Protein AF-A0A1M5XK10-F1 (afdb_monomer_lite)

Sequence (124 aa):
MKRDLQINYGVLDDIIGELRAYKCALEKMDDSLNKVSTFVQTNEGKSVEAWDQNINTSKEKIANYETQINDLLSLFENYVTDTTRYISPISRNTMMRVDRNDIWANLKQIEGGITNNVFKALNK

Structure (mmCIF, N/CA/C/O backbone):
data_AF-A0A1M5XK10-F1
#
_entry.id   AF-A0A1M5XK10-F1
#
loop_
_atom_site.group_PDB
_atom_site.id
_atom_site.type_symbol
_atom_site.label_atom_id
_atom_site.label_alt_id
_atom_site.label_comp_id
_atom_site.label_asym_id
_atom_site.label_entity_id
_atom_site.label_seq_id
_atom_site.pdbx_PDB_ins_code
_atom_site.Cartn_x
_atom_site.Cartn_y
_atom_site.Cartn_z
_atom_site.occupancy
_atom_site.B_iso_or_equiv
_atom_site.auth_seq_id
_atom_site.auth_comp_id
_atom_site.auth_asym_id
_atom_site.auth_atom_id
_atom_site.pdbx_PDB_model_num
ATOM 1 N N . MET A 1 1 ? 36.692 -5.107 -16.279 1.00 44.62 1 MET A N 1
ATOM 2 C CA . MET A 1 1 ? 35.685 -5.600 -15.311 1.00 44.62 1 MET A CA 1
ATOM 3 C C . MET A 1 1 ? 34.305 -5.182 -15.817 1.00 44.62 1 MET A C 1
ATOM 5 O O . MET A 1 1 ? 34.122 -3.992 -16.047 1.00 44.62 1 MET A O 1
ATOM 9 N N . LYS A 1 2 ? 33.405 -6.136 -16.107 1.00 38.44 2 LYS A N 1
ATOM 10 C CA . LYS A 1 2 ? 32.035 -5.880 -16.610 1.00 38.44 2 LYS A CA 1
ATOM 11 C C . LYS A 1 2 ? 31.188 -5.285 -15.476 1.00 38.44 2 LYS A C 1
ATOM 13 O O . LYS A 1 2 ? 31.256 -5.798 -14.364 1.00 38.44 2 LYS A O 1
ATOM 18 N N . ARG A 1 3 ? 30.485 -4.180 -15.739 1.00 42.75 3 ARG A N 1
ATOM 19 C CA . ARG A 1 3 ? 29.831 -3.305 -14.742 1.00 42.75 3 ARG A CA 1
ATOM 20 C C . ARG A 1 3 ? 28.393 -3.002 -15.179 1.00 42.75 3 ARG A C 1
ATOM 22 O O . ARG A 1 3 ? 28.000 -1.841 -15.240 1.00 42.75 3 ARG A O 1
ATOM 29 N N . ASP A 1 4 ? 27.649 -4.044 -15.524 1.00 48.00 4 ASP A N 1
ATOM 30 C CA . ASP A 1 4 ? 26.317 -3.922 -16.116 1.00 48.00 4 ASP A CA 1
ATOM 31 C C . ASP A 1 4 ? 25.294 -4.238 -15.024 1.00 48.00 4 ASP A C 1
ATOM 33 O O . ASP A 1 4 ? 25.411 -5.275 -14.365 1.00 48.00 4 ASP A O 1
ATOM 37 N N . LEU A 1 5 ? 24.312 -3.357 -14.817 1.00 53.97 5 LEU A N 1
ATOM 38 C CA . LEU A 1 5 ? 23.183 -3.660 -13.939 1.00 53.97 5 LEU A CA 1
ATOM 39 C C . LEU A 1 5 ? 22.216 -4.552 -14.725 1.00 53.97 5 LEU A C 1
ATOM 41 O O . LEU A 1 5 ? 21.840 -4.228 -15.853 1.00 53.97 5 LEU A O 1
ATOM 45 N N . GLN A 1 6 ? 21.852 -5.691 -14.147 1.00 57.69 6 GLN A N 1
ATOM 46 C CA . GLN A 1 6 ? 20.852 -6.593 -14.703 1.00 57.69 6 GLN A CA 1
ATOM 47 C C . GLN A 1 6 ? 19.507 -6.292 -14.046 1.00 57.69 6 GLN A C 1
ATOM 49 O O . GLN A 1 6 ? 19.356 -6.500 -12.845 1.00 57.69 6 GLN A O 1
ATOM 54 N N . ILE A 1 7 ? 18.547 -5.785 -14.820 1.00 64.44 7 ILE A N 1
ATOM 55 C CA . ILE A 1 7 ? 17.210 -5.425 -14.325 1.00 64.44 7 ILE A CA 1
ATOM 56 C C . ILE A 1 7 ? 16.177 -6.275 -15.065 1.00 64.44 7 ILE A C 1
ATOM 58 O O . ILE A 1 7 ? 16.235 -6.408 -16.290 1.00 64.44 7 ILE A O 1
ATOM 62 N N . ASN A 1 8 ? 15.246 -6.867 -14.316 1.00 70.50 8 ASN A N 1
ATOM 63 C CA . ASN A 1 8 ? 14.063 -7.537 -14.850 1.00 70.50 8 ASN A CA 1
ATOM 64 C C . ASN A 1 8 ? 12.846 -6.665 -14.520 1.00 70.50 8 ASN A C 1
ATOM 66 O O . ASN A 1 8 ? 12.424 -6.600 -13.367 1.00 70.50 8 ASN A O 1
ATOM 70 N N . TYR A 1 9 ? 12.323 -5.971 -15.529 1.00 75.69 9 TYR A N 1
ATOM 71 C CA . TYR A 1 9 ? 11.184 -5.068 -15.365 1.00 75.69 9 TYR A CA 1
ATOM 72 C C . TYR A 1 9 ? 9.900 -5.806 -14.987 1.00 75.69 9 TYR A C 1
ATOM 74 O O . TYR A 1 9 ? 9.092 -5.241 -14.266 1.00 75.69 9 TYR A O 1
ATOM 82 N N . GLY A 1 10 ? 9.745 -7.067 -15.396 1.00 79.50 10 GLY A N 1
ATOM 83 C CA . GLY A 1 10 ? 8.615 -7.910 -15.011 1.00 79.50 10 GLY A CA 1
ATOM 84 C C . GLY A 1 10 ? 8.580 -8.175 -13.508 1.00 79.50 10 GLY A C 1
ATOM 85 O O . GLY A 1 10 ? 7.533 -8.042 -12.897 1.00 79.50 10 GLY A O 1
ATOM 86 N N . VAL A 1 11 ? 9.735 -8.418 -12.878 1.00 82.56 11 VAL A N 1
ATOM 87 C CA . VAL A 1 11 ? 9.810 -8.568 -11.409 1.00 82.56 11 VAL A CA 1
ATOM 88 C C . VAL A 1 11 ? 9.425 -7.269 -10.695 1.00 82.56 11 VAL A C 1
ATOM 90 O O . VAL A 1 11 ? 8.786 -7.305 -9.649 1.00 82.56 11 VAL A O 1
ATOM 93 N N . LEU A 1 12 ? 9.797 -6.110 -11.249 1.00 83.81 12 LEU A N 1
ATOM 94 C CA . LEU A 1 12 ? 9.386 -4.817 -10.694 1.00 83.81 12 LEU A CA 1
ATOM 95 C C . LEU A 1 12 ? 7.879 -4.586 -10.866 1.00 83.81 12 LEU A C 1
ATOM 97 O O . LEU A 1 12 ? 7.240 -4.101 -9.938 1.00 83.81 12 LEU A O 1
ATOM 101 N N . ASP A 1 13 ? 7.316 -4.961 -12.016 1.00 86.50 13 ASP A N 1
ATOM 102 C CA . ASP A 1 13 ? 5.875 -4.891 -12.275 1.00 86.50 13 ASP A CA 1
ATOM 103 C C . ASP A 1 13 ? 5.093 -5.807 -11.312 1.00 86.50 13 ASP A C 1
ATOM 105 O O . ASP A 1 13 ? 4.074 -5.383 -10.761 1.00 86.50 13 ASP A O 1
ATOM 109 N N . ASP A 1 14 ? 5.599 -7.016 -11.045 1.00 89.81 14 ASP A N 1
ATOM 110 C CA . ASP A 1 14 ? 5.021 -7.958 -10.080 1.00 89.81 14 ASP A CA 1
ATOM 111 C C . ASP A 1 14 ? 5.030 -7.369 -8.659 1.00 89.81 14 ASP A C 1
ATOM 113 O O . ASP A 1 14 ? 3.995 -7.344 -7.993 1.00 89.81 14 ASP A O 1
ATOM 117 N N . ILE A 1 15 ? 6.163 -6.802 -8.221 1.00 87.00 15 ILE A N 1
ATOM 118 C CA . ILE A 1 15 ? 6.283 -6.131 -6.914 1.00 87.00 15 ILE A CA 1
ATOM 119 C C . ILE A 1 15 ? 5.311 -4.949 -6.809 1.00 87.00 15 ILE A C 1
ATOM 121 O O . ILE A 1 15 ? 4.632 -4.797 -5.794 1.00 87.00 15 ILE A O 1
ATOM 125 N N . ILE A 1 16 ? 5.201 -4.112 -7.848 1.00 90.56 16 ILE A N 1
ATOM 126 C CA . ILE A 1 16 ? 4.222 -3.012 -7.885 1.00 90.56 16 ILE A CA 1
ATOM 127 C C . ILE A 1 16 ? 2.796 -3.567 -7.750 1.00 90.56 16 ILE A C 1
ATOM 129 O O . ILE A 1 16 ? 1.980 -3.005 -7.014 1.00 90.56 16 ILE A O 1
ATOM 133 N N . GLY A 1 17 ? 2.491 -4.680 -8.421 1.00 95.00 17 GLY A N 1
ATOM 134 C CA . GLY A 1 17 ? 1.214 -5.380 -8.305 1.00 95.00 17 GLY A CA 1
ATOM 135 C C . GLY A 1 17 ? 0.913 -5.839 -6.875 1.00 95.00 17 GLY A C 1
ATOM 136 O O . GLY A 1 17 ? -0.171 -5.559 -6.357 1.00 95.00 17 GLY A O 1
ATOM 137 N N . GLU A 1 18 ? 1.876 -6.480 -6.214 1.00 94.62 18 GLU A N 1
ATOM 138 C CA . GLU A 1 18 ? 1.758 -6.926 -4.820 1.00 94.62 18 GLU A CA 1
ATOM 139 C C . GLU A 1 18 ? 1.566 -5.751 -3.851 1.00 94.62 18 GLU A C 1
ATOM 141 O O . GLU A 1 18 ? 0.686 -5.796 -2.988 1.00 94.62 18 GLU A O 1
ATOM 146 N N . LEU A 1 19 ? 2.321 -4.663 -4.025 1.00 93.44 19 LEU A N 1
ATOM 147 C CA . LEU A 1 19 ? 2.197 -3.453 -3.208 1.00 93.44 19 LEU A CA 1
ATOM 148 C C . LEU A 1 19 ? 0.816 -2.796 -3.361 1.00 93.44 19 LEU A C 1
ATOM 150 O O . LEU A 1 19 ? 0.216 -2.380 -2.368 1.00 93.44 19 LEU A O 1
ATOM 154 N N . ARG A 1 20 ? 0.262 -2.750 -4.581 1.00 96.44 20 ARG A N 1
ATOM 155 C CA . ARG A 1 20 ? -1.106 -2.257 -4.827 1.00 96.44 20 ARG A CA 1
ATOM 156 C C . ARG A 1 20 ? -2.159 -3.155 -4.183 1.00 96.44 20 ARG A C 1
ATOM 158 O O . ARG A 1 20 ? -3.096 -2.649 -3.568 1.00 96.44 20 ARG A O 1
ATOM 165 N N . ALA A 1 21 ? -2.001 -4.474 -4.287 1.00 97.19 21 ALA A N 1
ATOM 166 C CA . ALA A 1 21 ? -2.904 -5.422 -3.642 1.00 97.19 21 ALA A CA 1
ATOM 167 C C . ALA A 1 21 ? -2.883 -5.265 -2.114 1.00 97.19 21 ALA A C 1
ATOM 169 O O . ALA A 1 21 ? -3.941 -5.273 -1.480 1.00 97.19 21 ALA A O 1
ATOM 170 N N . TYR A 1 22 ? -1.698 -5.059 -1.533 1.00 94.69 22 TYR A N 1
ATOM 171 C CA . TYR A 1 22 ? -1.561 -4.817 -0.104 1.00 94.69 22 TYR A CA 1
ATOM 172 C C . TYR A 1 22 ? -2.207 -3.488 0.312 1.00 94.69 22 TYR A C 1
ATOM 174 O O . TYR A 1 22 ? -2.982 -3.470 1.267 1.00 94.69 22 TYR A O 1
ATOM 182 N N . LYS A 1 23 ? -2.004 -2.402 -0.444 1.00 95.19 23 LYS A N 1
ATOM 183 C CA . LYS A 1 23 ? -2.697 -1.127 -0.199 1.00 95.19 23 LYS A CA 1
ATOM 184 C C . LYS A 1 23 ? -4.220 -1.293 -0.166 1.00 95.19 23 LYS A C 1
ATOM 186 O O . LYS A 1 23 ? -4.855 -0.898 0.805 1.00 95.19 23 LYS A O 1
ATOM 191 N N . CYS A 1 24 ? -4.803 -1.970 -1.156 1.00 97.12 24 CYS A N 1
ATOM 192 C CA . CYS A 1 24 ? -6.244 -2.239 -1.157 1.00 97.12 24 CYS A CA 1
ATOM 193 C C . CYS A 1 24 ? -6.705 -3.105 0.027 1.00 97.12 24 CYS A C 1
ATOM 195 O O . CYS A 1 24 ? -7.858 -3.014 0.449 1.00 97.12 24 CYS A O 1
ATOM 197 N N . ALA A 1 25 ? -5.852 -3.989 0.550 1.00 96.50 25 ALA A N 1
ATOM 198 C CA . ALA A 1 25 ? -6.172 -4.768 1.742 1.00 96.50 25 ALA A CA 1
ATOM 199 C C . ALA A 1 25 ? -6.172 -3.899 3.012 1.00 96.50 25 ALA A C 1
ATOM 201 O O . ALA A 1 25 ? -7.047 -4.082 3.857 1.00 96.50 25 ALA A O 1
ATOM 202 N N . LEU A 1 26 ? -5.242 -2.943 3.121 1.00 96.00 26 LEU A N 1
ATOM 203 C CA . LEU A 1 26 ? -5.198 -1.959 4.208 1.00 96.00 26 LEU A CA 1
ATOM 204 C C . LEU A 1 26 ? -6.451 -1.072 4.209 1.00 96.00 26 LEU A C 1
ATOM 206 O O . LEU A 1 26 ? -7.115 -0.987 5.239 1.00 96.00 26 LEU A O 1
ATOM 210 N N . GLU A 1 27 ? -6.844 -0.542 3.047 1.00 96.19 27 GLU A N 1
ATOM 211 C CA . GLU A 1 27 ? -8.064 0.267 2.880 1.00 96.19 27 GLU A CA 1
ATOM 212 C C . GLU A 1 27 ? -9.320 -0.509 3.327 1.00 96.19 27 GLU A C 1
ATOM 214 O O . GLU A 1 27 ? -10.132 -0.026 4.116 1.00 96.19 27 GLU A O 1
ATOM 219 N N . LYS A 1 28 ? -9.451 -1.778 2.909 1.00 97.06 28 LYS A N 1
ATOM 220 C CA . LYS A 1 28 ? -10.560 -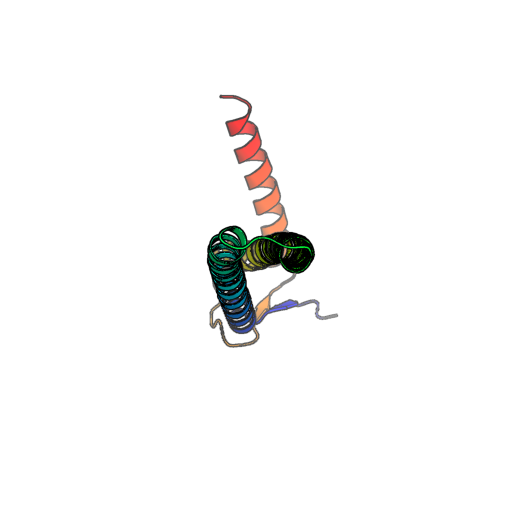2.653 3.342 1.00 97.06 28 LYS A CA 1
ATOM 221 C C . LYS A 1 28 ? -10.545 -2.938 4.844 1.00 97.06 28 LYS A C 1
ATOM 223 O O . LYS A 1 28 ? -11.608 -3.157 5.439 1.00 97.06 28 LYS A O 1
ATOM 228 N N . MET A 1 29 ? -9.361 -3.008 5.450 1.00 95.38 29 MET A N 1
ATOM 229 C CA . MET A 1 29 ? -9.221 -3.216 6.888 1.00 95.38 29 MET A CA 1
ATOM 230 C C . MET A 1 29 ? -9.653 -1.965 7.657 1.00 95.38 29 MET A C 1
ATOM 232 O O . MET A 1 29 ? -10.401 -2.107 8.624 1.00 95.38 29 MET A O 1
ATOM 236 N N . ASP A 1 30 ? -9.283 -0.765 7.198 1.00 95.44 30 ASP A N 1
ATOM 237 C CA . ASP A 1 30 ? -9.752 0.495 7.789 1.00 95.44 30 ASP A CA 1
ATOM 238 C C . ASP A 1 30 ? -11.280 0.623 7.701 1.00 95.44 30 ASP A C 1
ATOM 240 O O . ASP A 1 30 ? -11.947 0.821 8.718 1.00 95.44 30 ASP A O 1
ATOM 244 N N . ASP A 1 31 ? -11.862 0.360 6.527 1.00 94.94 31 ASP A N 1
ATOM 245 C CA . ASP A 1 31 ? -13.317 0.333 6.325 1.00 94.94 31 ASP A CA 1
ATOM 246 C C . ASP A 1 31 ? -14.028 -0.639 7.276 1.00 94.94 31 ASP A C 1
ATOM 248 O O . ASP A 1 31 ? -15.121 -0.367 7.784 1.00 94.94 31 ASP A O 1
ATOM 252 N N . SER A 1 32 ? -13.422 -1.802 7.519 1.00 93.69 32 SER A N 1
ATOM 253 C CA . SER A 1 32 ? -13.967 -2.802 8.438 1.00 93.69 32 SER A CA 1
ATOM 254 C C . SER A 1 32 ? -13.899 -2.319 9.886 1.00 93.69 32 SER A C 1
ATOM 256 O O . SER A 1 32 ? -14.878 -2.455 10.620 1.00 93.69 32 SER A O 1
ATOM 258 N N . LEU A 1 33 ? -12.787 -1.698 10.289 1.00 93.06 33 LEU A N 1
ATOM 259 C CA . LEU A 1 33 ? -12.638 -1.097 11.615 1.00 93.06 33 LEU A CA 1
ATOM 260 C C . LEU A 1 33 ? -13.604 0.074 11.829 1.00 93.06 33 LEU A C 1
ATOM 262 O O . LEU A 1 33 ? -14.150 0.208 12.923 1.00 93.06 33 LEU A O 1
ATOM 266 N N . ASN A 1 34 ? -13.880 0.874 10.796 1.00 91.12 34 ASN A N 1
ATOM 267 C CA . ASN A 1 34 ? -14.898 1.926 10.834 1.00 91.12 34 ASN A CA 1
ATOM 268 C C . ASN A 1 34 ? -16.283 1.351 11.158 1.00 91.12 34 ASN A C 1
ATOM 270 O O . ASN A 1 34 ? -16.952 1.833 12.071 1.00 91.12 34 ASN A O 1
ATOM 274 N N . LYS A 1 35 ? -16.682 0.262 10.488 1.00 89.50 35 LYS A N 1
ATOM 275 C CA . LYS A 1 35 ? -17.968 -0.413 10.746 1.00 89.50 35 LYS A CA 1
ATOM 276 C C . LYS A 1 35 ? -18.051 -0.992 12.156 1.00 89.50 35 LYS A C 1
ATOM 278 O O . LYS A 1 35 ? -19.084 -0.856 12.810 1.00 89.50 35 LYS A O 1
ATOM 283 N N . VAL A 1 36 ? -16.974 -1.628 12.626 1.00 86.88 36 VAL A N 1
ATOM 284 C CA . VAL A 1 36 ? -16.912 -2.172 13.992 1.00 86.88 36 VAL A CA 1
ATOM 285 C C . VAL A 1 36 ? -17.017 -1.047 15.018 1.00 86.88 36 VAL A C 1
ATOM 287 O O . VAL A 1 36 ? -17.801 -1.172 15.951 1.00 86.88 36 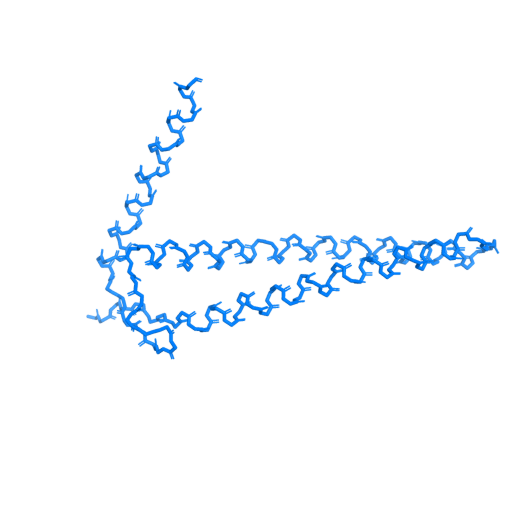VAL A O 1
ATOM 290 N N . SER A 1 37 ? -16.302 0.064 14.824 1.00 86.38 37 SER A N 1
ATOM 291 C CA . SER A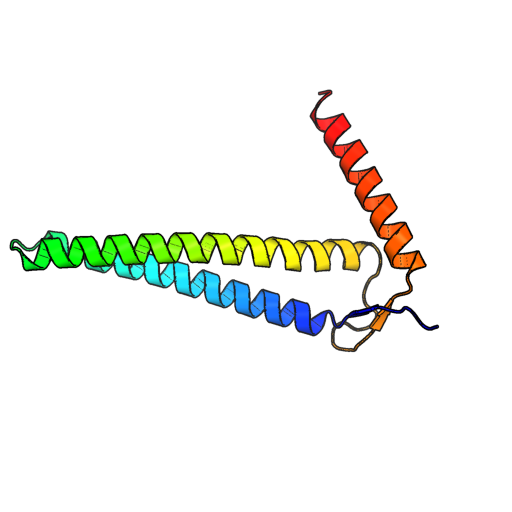 1 37 ? -16.372 1.223 15.722 1.00 86.38 37 SER A CA 1
ATOM 292 C C . SER A 1 37 ? -17.795 1.776 15.818 1.00 86.38 37 SER A C 1
ATOM 294 O O . SER A 1 37 ? -18.305 1.947 16.922 1.00 86.38 37 SER A O 1
ATOM 296 N N . THR A 1 38 ? -18.487 1.947 14.685 1.00 85.38 38 THR A N 1
ATOM 297 C CA . THR A 1 38 ? -19.889 2.399 14.675 1.00 85.38 38 THR A CA 1
ATOM 298 C C . THR A 1 38 ? -20.810 1.456 15.452 1.00 85.38 38 THR A C 1
ATOM 300 O O . THR A 1 38 ? -21.674 1.920 16.189 1.00 85.38 38 THR A O 1
ATOM 303 N N . PHE A 1 39 ? -20.631 0.139 15.314 1.00 81.50 39 PHE A N 1
ATOM 304 C CA . PHE A 1 39 ? -21.439 -0.848 16.036 1.00 81.50 39 PHE A CA 1
ATOM 305 C C . PHE A 1 39 ? -21.122 -0.893 17.538 1.00 81.50 39 PHE A C 1
ATOM 307 O O . PHE A 1 39 ? -22.004 -1.100 18.363 1.00 81.50 39 PHE A O 1
ATOM 314 N N . VAL A 1 40 ? -19.857 -0.727 17.914 1.00 80.12 40 VAL A N 1
ATOM 315 C CA . VAL A 1 40 ? -19.426 -0.788 19.315 1.00 80.12 40 VAL A CA 1
ATOM 316 C C . VAL A 1 40 ? -19.879 0.454 20.089 1.00 80.12 40 VAL A C 1
ATOM 318 O O . VAL A 1 40 ? -20.305 0.314 21.233 1.00 80.12 40 VAL A O 1
ATOM 321 N N . GLN A 1 41 ? -19.906 1.626 19.446 1.00 74.38 41 GLN A N 1
ATOM 322 C CA . GLN A 1 41 ? -20.391 2.884 20.029 1.00 74.38 41 GLN A CA 1
ATOM 323 C C . GLN A 1 41 ? -21.881 2.878 20.407 1.00 74.38 41 GLN A C 1
ATOM 325 O O . GLN A 1 41 ? -22.312 3.741 21.167 1.00 74.38 41 GLN A O 1
ATOM 330 N N . THR A 1 42 ? -22.683 1.923 19.921 1.00 75.88 42 THR A N 1
ATOM 331 C CA . THR A 1 42 ? -24.089 1.785 20.348 1.00 75.88 42 THR A CA 1
ATOM 332 C C . THR A 1 42 ? -24.255 1.026 21.667 1.00 75.88 42 THR A C 1
ATOM 334 O O . THR A 1 42 ? -25.384 0.823 22.110 1.00 75.88 42 THR A O 1
ATOM 337 N N . ASN A 1 43 ? -23.160 0.573 22.280 1.00 70.75 43 ASN A N 1
ATOM 338 C CA . ASN A 1 43 ? -23.156 -0.188 23.527 1.00 70.75 43 ASN A CA 1
ATOM 339 C C . ASN A 1 43 ? -22.469 0.617 24.646 1.00 70.75 43 ASN A C 1
ATOM 341 O O . ASN A 1 43 ? -21.609 1.450 24.376 1.00 70.75 43 ASN A O 1
ATOM 345 N N . GLU A 1 44 ? -22.800 0.346 25.913 1.00 64.31 44 GLU A N 1
ATOM 346 C CA . GLU A 1 44 ? -22.174 0.994 27.078 1.00 64.31 44 GLU A CA 1
ATOM 347 C C . GLU A 1 44 ? -21.402 -0.026 27.939 1.00 64.31 44 GLU A C 1
ATOM 349 O O . GLU A 1 44 ? -21.857 -1.153 28.146 1.00 64.31 44 GLU A O 1
ATOM 354 N N . GLY A 1 45 ? -20.232 0.365 28.464 1.00 72.56 45 GLY A N 1
ATOM 355 C CA . GLY A 1 45 ? -19.457 -0.417 29.440 1.00 72.56 45 GLY A CA 1
ATOM 356 C C . GLY A 1 45 ? -17.938 -0.390 29.224 1.00 72.56 45 GLY A C 1
ATOM 357 O O . GLY A 1 45 ? -17.453 -0.047 28.154 1.00 72.56 45 GLY A O 1
ATOM 358 N N . LYS A 1 46 ? -17.153 -0.816 30.227 1.00 69.50 46 LYS A N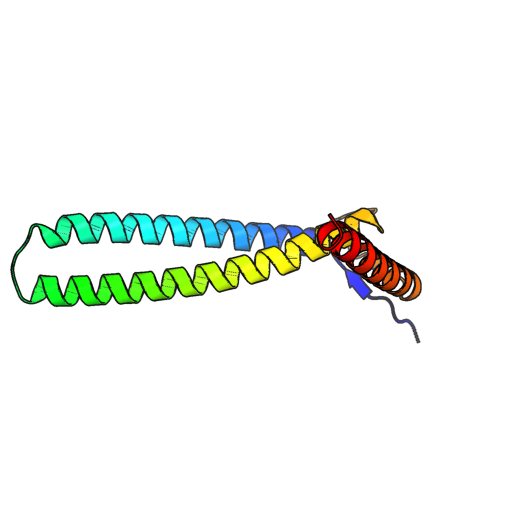 1
ATOM 359 C CA . LYS A 1 46 ? -15.669 -0.844 30.167 1.00 69.50 46 LYS A CA 1
ATOM 360 C C . LYS A 1 46 ? -15.095 -1.682 29.014 1.00 69.50 46 LYS A C 1
ATOM 362 O O . LYS A 1 46 ? -13.961 -1.469 28.596 1.00 69.50 46 LYS A O 1
ATOM 367 N N . SER A 1 47 ? -15.855 -2.654 28.509 1.00 72.62 47 SER A N 1
ATOM 368 C CA . SER A 1 47 ? -15.483 -3.415 27.314 1.00 72.62 47 SER A CA 1
ATOM 369 C C . SER A 1 47 ? -15.445 -2.528 26.066 1.00 72.62 47 SER A C 1
ATOM 371 O O . SER A 1 47 ? -14.556 -2.709 25.245 1.00 72.62 47 SER A O 1
ATOM 373 N N . VAL A 1 48 ? -16.344 -1.549 25.944 1.00 81.25 48 VAL A N 1
ATOM 374 C CA . VAL A 1 48 ? -16.429 -0.612 24.809 1.00 81.25 48 VAL A CA 1
ATOM 375 C C . VAL A 1 48 ? -15.192 0.284 24.750 1.00 81.25 48 VAL A C 1
ATOM 377 O O . VAL A 1 48 ? -14.572 0.387 23.698 1.00 81.25 48 VAL A O 1
ATOM 380 N N . GLU A 1 49 ? -14.747 0.818 25.891 1.00 81.00 49 GLU A N 1
ATOM 381 C CA . GLU A 1 49 ? -13.529 1.643 25.978 1.00 81.00 49 GLU A CA 1
ATOM 382 C C . GLU A 1 49 ? -12.268 0.881 25.532 1.00 81.00 49 GLU A C 1
ATOM 384 O O . GLU A 1 49 ? -11.444 1.404 24.781 1.00 81.00 49 GLU A O 1
ATOM 389 N N . ALA A 1 50 ? -12.122 -0.379 25.959 1.00 84.00 50 ALA A N 1
ATOM 390 C CA . ALA A 1 50 ? -10.999 -1.225 25.551 1.00 84.00 50 ALA A CA 1
ATOM 391 C C . ALA A 1 50 ? -11.043 -1.561 24.049 1.00 84.00 50 ALA A C 1
ATOM 393 O O . ALA A 1 50 ? -10.003 -1.643 23.390 1.00 84.00 50 ALA A O 1
ATOM 394 N N . TRP A 1 51 ? -12.243 -1.748 23.495 1.00 85.62 51 TRP A N 1
ATOM 395 C CA . TRP A 1 51 ? -12.437 -1.949 22.061 1.00 85.62 51 TRP A CA 1
ATOM 396 C C . TRP A 1 51 ? -12.068 -0.702 21.255 1.00 85.62 51 TRP A C 1
ATOM 398 O O . TRP A 1 51 ? -11.324 -0.825 20.283 1.00 85.62 51 TRP A O 1
ATOM 408 N N . ASP A 1 52 ? -12.501 0.483 21.682 1.00 86.31 52 ASP A N 1
ATOM 409 C CA . ASP A 1 52 ? -12.165 1.747 21.019 1.00 86.31 52 ASP A CA 1
ATOM 410 C C . ASP A 1 52 ? -10.653 2.004 21.009 1.00 86.31 52 ASP A C 1
ATOM 412 O O . ASP A 1 52 ? -10.092 2.371 19.975 1.00 86.31 52 ASP A O 1
ATOM 416 N N . GLN A 1 53 ? -9.959 1.737 22.121 1.00 89.00 53 GLN A N 1
ATOM 417 C CA . GLN A 1 53 ? -8.496 1.834 22.169 1.00 89.00 53 GLN A CA 1
ATOM 418 C C . GLN A 1 53 ? -7.824 0.889 21.163 1.00 89.00 53 GLN A C 1
ATOM 420 O O . GLN A 1 53 ? -6.969 1.320 20.390 1.00 89.00 53 GLN A O 1
ATOM 425 N N . ASN A 1 54 ? -8.241 -0.380 21.118 1.00 90.62 54 ASN A N 1
ATOM 426 C CA . ASN A 1 54 ? -7.679 -1.362 20.186 1.00 90.62 54 ASN A CA 1
ATOM 427 C C . ASN A 1 54 ? -7.948 -1.006 18.716 1.00 90.62 54 ASN A C 1
ATOM 429 O O . ASN A 1 54 ? -7.075 -1.203 17.864 1.00 90.62 54 ASN A O 1
ATOM 433 N N . ILE A 1 55 ? -9.136 -0.475 18.412 1.00 91.62 55 ILE A N 1
ATOM 434 C CA . ILE A 1 55 ? -9.492 0.005 17.073 1.00 91.62 55 ILE A CA 1
ATOM 435 C C . ILE A 1 55 ? -8.586 1.172 16.683 1.00 91.62 55 ILE A C 1
ATOM 437 O O . ILE A 1 55 ? -7.996 1.139 15.604 1.00 91.62 55 ILE A O 1
ATOM 441 N N . ASN A 1 56 ? -8.409 2.157 17.565 1.00 92.00 56 ASN A N 1
ATOM 442 C CA . ASN A 1 56 ? -7.561 3.318 17.296 1.00 92.00 56 ASN A CA 1
ATOM 443 C C . ASN A 1 56 ? -6.097 2.919 17.073 1.00 92.00 56 ASN A C 1
ATOM 445 O O . ASN A 1 56 ? -5.510 3.298 16.062 1.00 92.00 56 ASN A O 1
ATOM 449 N N . THR A 1 57 ? -5.529 2.063 17.929 1.00 95.00 57 THR A N 1
ATOM 450 C CA . THR A 1 57 ? -4.168 1.533 17.726 1.00 95.00 57 THR A CA 1
ATOM 451 C C . THR A 1 57 ? -4.037 0.762 16.410 1.00 95.00 57 THR A C 1
ATOM 453 O O . THR A 1 57 ? -2.992 0.804 15.758 1.00 95.00 57 THR A O 1
ATOM 456 N N . SER A 1 58 ? -5.080 0.040 15.995 1.00 94.56 58 SER A N 1
ATOM 457 C CA . SER A 1 58 ? -5.069 -0.681 14.718 1.00 94.56 58 SER A CA 1
ATOM 458 C C . SER A 1 58 ? -5.099 0.284 13.530 1.00 94.56 58 SER A C 1
ATOM 460 O O . SER A 1 58 ? -4.321 0.103 12.597 1.00 94.56 58 SER A O 1
ATOM 462 N N . LYS A 1 59 ? -5.911 1.345 13.593 1.00 95.25 59 LYS A N 1
ATOM 463 C CA . LYS A 1 59 ? -5.954 2.405 12.573 1.00 95.25 59 LYS A CA 1
ATOM 464 C C . LYS A 1 59 ? -4.631 3.156 12.439 1.00 95.25 59 LYS A C 1
ATOM 466 O O . LYS A 1 59 ? -4.167 3.379 11.327 1.00 95.25 59 LYS A O 1
ATOM 471 N N . GLU A 1 60 ? -3.971 3.474 13.551 1.00 96.12 60 GLU A N 1
ATOM 472 C CA . GLU A 1 60 ? -2.637 4.092 13.529 1.00 96.12 60 GLU A CA 1
ATOM 473 C C . GLU A 1 60 ? -1.611 3.207 12.807 1.00 96.12 60 GLU A C 1
ATOM 475 O O . GLU A 1 60 ? -0.815 3.685 11.998 1.00 96.12 60 GLU A O 1
ATOM 480 N N . LYS A 1 61 ? -1.642 1.891 13.054 1.00 95.38 61 LYS A N 1
ATOM 481 C CA . LYS A 1 61 ? -0.775 0.938 12.345 1.00 95.38 61 LYS A CA 1
ATOM 482 C C . LYS A 1 61 ? -1.097 0.872 10.854 1.00 95.38 61 LYS A C 1
ATOM 484 O O . LYS A 1 61 ? -0.162 0.839 10.058 1.00 95.38 61 LYS A O 1
ATOM 489 N N . ILE A 1 62 ? -2.378 0.876 10.481 1.00 94.44 62 ILE A N 1
ATOM 490 C CA . ILE A 1 62 ? -2.806 0.913 9.075 1.00 94.44 62 ILE A CA 1
ATOM 491 C C . ILE A 1 62 ? -2.237 2.148 8.382 1.00 94.44 62 ILE A C 1
ATOM 493 O O . ILE A 1 62 ? -1.541 1.995 7.384 1.00 94.44 62 ILE A O 1
ATOM 497 N N . ALA A 1 63 ? -2.426 3.339 8.953 1.00 93.44 63 ALA A N 1
ATOM 498 C CA . ALA A 1 63 ? -1.923 4.588 8.381 1.00 93.44 63 ALA A CA 1
ATOM 499 C C . ALA A 1 63 ? -0.388 4.583 8.207 1.00 93.44 63 ALA A C 1
ATOM 501 O O . ALA A 1 63 ? 0.150 5.029 7.187 1.00 93.44 63 ALA A O 1
ATOM 502 N N . ASN A 1 64 ? 0.337 4.019 9.179 1.00 93.62 64 ASN A N 1
ATOM 503 C CA . ASN A 1 64 ? 1.789 3.856 9.088 1.00 93.62 64 ASN A CA 1
ATOM 504 C C . ASN A 1 64 ? 2.204 2.900 7.959 1.00 93.62 64 ASN A C 1
ATOM 506 O O . ASN A 1 64 ? 3.199 3.155 7.275 1.00 93.62 64 ASN A O 1
ATOM 510 N N . TYR A 1 65 ? 1.470 1.802 7.754 1.00 93.56 65 TYR A N 1
ATOM 511 C CA . TYR A 1 65 ? 1.728 0.888 6.642 1.00 93.56 65 TYR A CA 1
ATOM 512 C C . TYR A 1 65 ? 1.346 1.497 5.296 1.00 93.56 65 TYR A C 1
ATOM 514 O O . TYR A 1 65 ? 2.100 1.344 4.342 1.00 93.56 65 TYR A O 1
ATOM 522 N N . GLU A 1 66 ? 0.245 2.242 5.210 1.00 92.44 66 GLU A N 1
ATOM 523 C CA . GLU A 1 66 ? -0.135 2.958 3.990 1.00 92.44 66 GLU A CA 1
ATOM 524 C C . GLU A 1 66 ? 0.944 3.952 3.561 1.00 92.44 66 GLU A C 1
ATOM 526 O O . GLU A 1 66 ? 1.282 4.016 2.381 1.00 92.44 66 GLU A O 1
ATOM 531 N N . THR A 1 67 ? 1.542 4.675 4.513 1.00 91.19 67 THR A N 1
ATOM 532 C CA . THR A 1 67 ? 2.663 5.588 4.240 1.00 91.19 67 THR A CA 1
ATOM 533 C C . THR A 1 67 ? 3.849 4.831 3.637 1.00 91.19 67 THR A C 1
ATOM 535 O O . THR A 1 67 ? 4.305 5.170 2.548 1.00 91.19 67 THR A O 1
ATOM 538 N N . GLN A 1 68 ? 4.284 3.742 4.278 1.00 88.00 68 GLN A N 1
ATOM 539 C CA . GLN A 1 68 ? 5.400 2.921 3.790 1.00 88.00 68 GLN A CA 1
ATOM 540 C C . GLN A 1 68 ? 5.124 2.309 2.410 1.00 88.00 68 GLN A C 1
ATOM 542 O O . GLN A 1 68 ? 6.011 2.265 1.559 1.00 88.00 68 GLN A O 1
ATOM 547 N N . ILE A 1 69 ? 3.896 1.846 2.164 1.00 90.25 69 ILE A N 1
ATOM 548 C CA . ILE A 1 69 ? 3.507 1.283 0.869 1.00 90.25 69 ILE A CA 1
ATOM 549 C C . ILE A 1 69 ? 3.457 2.362 -0.210 1.00 90.25 69 ILE A C 1
ATOM 551 O O . ILE A 1 69 ? 3.909 2.107 -1.323 1.00 90.25 69 ILE A O 1
ATOM 555 N N . ASN A 1 70 ? 2.978 3.569 0.096 1.00 87.00 70 ASN A N 1
ATOM 556 C CA . ASN A 1 70 ? 3.002 4.682 -0.853 1.00 87.00 70 ASN A CA 1
ATOM 557 C C . ASN A 1 70 ? 4.440 5.119 -1.189 1.00 87.00 70 ASN A C 1
ATOM 559 O O . ASN A 1 70 ? 4.716 5.412 -2.354 1.00 87.00 70 ASN A O 1
ATOM 563 N N . ASP A 1 71 ? 5.360 5.108 -0.220 1.00 84.88 71 ASP A N 1
ATOM 564 C CA . ASP A 1 71 ? 6.782 5.389 -0.459 1.00 84.88 71 ASP A CA 1
ATOM 565 C C . ASP A 1 71 ? 7.411 4.339 -1.386 1.00 84.88 71 ASP A C 1
ATOM 567 O O . ASP A 1 71 ? 8.085 4.682 -2.361 1.00 84.88 71 ASP A O 1
ATOM 571 N N . LEU A 1 72 ? 7.149 3.052 -1.130 1.00 84.69 72 LEU A N 1
ATOM 572 C CA . LEU A 1 72 ? 7.637 1.956 -1.970 1.00 84.69 72 LEU A CA 1
ATOM 573 C C . LEU A 1 72 ? 7.026 1.995 -3.374 1.00 84.69 72 LEU A C 1
ATOM 575 O O . LEU A 1 72 ? 7.757 1.856 -4.354 1.00 84.69 72 LEU A O 1
ATOM 579 N N . LEU A 1 73 ? 5.715 2.225 -3.494 1.00 85.62 73 LEU A N 1
ATOM 580 C CA . LEU A 1 73 ? 5.050 2.393 -4.788 1.00 85.62 73 LEU A CA 1
ATOM 581 C C . LEU A 1 73 ? 5.663 3.555 -5.562 1.00 85.62 73 LEU A C 1
ATOM 583 O O . LEU A 1 73 ? 6.041 3.374 -6.713 1.00 85.62 73 LEU A O 1
ATOM 587 N N . SER A 1 74 ? 5.849 4.706 -4.915 1.00 82.69 74 SER A N 1
ATOM 588 C CA . SER A 1 74 ? 6.485 5.867 -5.537 1.00 82.69 74 SER A CA 1
ATOM 589 C C . SER A 1 74 ? 7.893 5.529 -6.023 1.00 82.69 74 SER A C 1
ATOM 591 O O . SER A 1 74 ? 8.251 5.866 -7.147 1.00 82.69 74 SER A O 1
ATOM 593 N N . LEU A 1 75 ? 8.692 4.825 -5.218 1.00 81.88 75 LEU A N 1
ATOM 594 C CA . LEU A 1 75 ? 10.040 4.413 -5.601 1.00 81.88 75 LEU A CA 1
ATOM 595 C C . LEU A 1 75 ? 10.032 3.511 -6.844 1.00 81.88 75 LEU A C 1
ATOM 597 O O . LEU A 1 75 ? 10.741 3.793 -7.812 1.00 81.88 75 LEU A O 1
ATOM 601 N N . PHE A 1 76 ? 9.244 2.435 -6.824 1.00 81.06 76 PHE A N 1
ATOM 602 C CA . PHE A 1 76 ? 9.234 1.450 -7.904 1.00 81.06 76 PHE A CA 1
ATOM 603 C C . PHE A 1 76 ? 8.569 1.986 -9.175 1.00 81.06 76 PHE A C 1
ATOM 605 O O . PHE A 1 76 ? 9.114 1.808 -10.265 1.00 81.06 76 PHE A O 1
ATOM 612 N N . GLU A 1 77 ? 7.441 2.687 -9.061 1.00 85.88 77 GLU A N 1
ATOM 613 C CA . GLU A 1 77 ? 6.731 3.257 -10.209 1.00 85.88 77 GLU A CA 1
ATOM 614 C C . GLU A 1 77 ? 7.536 4.378 -10.874 1.00 85.88 77 GLU A C 1
ATOM 616 O O . GLU A 1 77 ? 7.629 4.398 -12.104 1.00 85.88 77 GLU A O 1
ATOM 621 N N . ASN A 1 78 ? 8.178 5.263 -10.098 1.00 80.81 78 ASN A N 1
ATOM 622 C CA . ASN A 1 78 ? 9.054 6.296 -10.659 1.00 80.81 78 ASN A CA 1
ATOM 623 C C . ASN A 1 78 ? 10.261 5.664 -11.345 1.00 80.81 78 ASN A C 1
ATOM 625 O O . ASN A 1 78 ? 10.571 6.019 -12.478 1.00 80.81 78 ASN A O 1
ATOM 629 N N . TYR A 1 79 ? 10.894 4.671 -10.712 1.00 77.38 79 TYR A N 1
ATOM 630 C CA . TYR A 1 79 ? 12.018 3.969 -11.317 1.00 77.38 79 TYR A CA 1
ATOM 631 C C . TYR A 1 79 ? 11.633 3.327 -12.654 1.00 77.38 79 TYR A C 1
ATOM 633 O O . TYR A 1 79 ? 12.312 3.554 -13.655 1.00 77.38 79 TYR A O 1
ATOM 641 N N . VAL A 1 80 ? 10.531 2.568 -12.704 1.00 79.31 80 VAL A N 1
ATOM 642 C CA . VAL A 1 80 ? 10.046 1.926 -13.937 1.00 79.31 80 VAL A CA 1
ATOM 643 C C . VAL A 1 80 ? 9.668 2.966 -14.994 1.00 79.31 80 VAL A C 1
ATOM 645 O O . VAL A 1 80 ? 10.003 2.785 -16.167 1.00 79.31 80 VAL A O 1
ATOM 648 N N . THR A 1 81 ? 9.007 4.055 -14.601 1.00 79.62 81 THR A N 1
ATOM 649 C CA . THR A 1 81 ? 8.580 5.129 -15.511 1.00 79.62 81 THR A CA 1
ATOM 650 C C . THR A 1 81 ? 9.774 5.854 -16.122 1.00 79.62 81 THR A C 1
ATOM 652 O O . THR A 1 81 ? 9.874 5.956 -17.348 1.00 79.62 81 THR A O 1
ATOM 655 N N . ASP A 1 82 ? 10.702 6.314 -15.284 1.00 71.44 82 ASP A N 1
ATOM 656 C CA . ASP A 1 82 ? 11.886 7.054 -15.710 1.00 71.44 82 ASP A CA 1
ATOM 657 C C . ASP A 1 82 ? 12.751 6.194 -16.620 1.00 71.44 82 ASP A C 1
ATOM 659 O O . ASP A 1 82 ? 13.135 6.606 -17.712 1.00 71.44 82 ASP A O 1
ATOM 663 N N . THR A 1 83 ? 13.011 4.954 -16.220 1.00 69.31 83 THR A N 1
ATOM 664 C CA . THR A 1 83 ? 13.867 4.072 -17.008 1.00 69.31 83 THR A CA 1
ATOM 665 C C . THR A 1 83 ? 13.198 3.603 -18.300 1.00 69.31 83 THR A C 1
ATOM 667 O O . THR A 1 83 ? 13.872 3.599 -19.324 1.00 69.31 83 THR A O 1
ATOM 670 N N . THR A 1 84 ? 11.886 3.329 -18.331 1.00 68.62 84 THR A N 1
ATOM 671 C CA . THR A 1 84 ? 11.167 2.977 -19.578 1.00 68.62 84 THR A CA 1
ATOM 672 C C . THR A 1 84 ? 11.158 4.136 -20.584 1.00 68.62 84 THR A C 1
ATOM 674 O O . THR A 1 84 ? 11.214 3.903 -21.795 1.00 68.62 84 THR A O 1
ATOM 677 N N . ARG A 1 85 ? 11.118 5.387 -20.101 1.00 64.06 85 ARG A N 1
ATOM 678 C CA . ARG A 1 85 ? 11.138 6.594 -20.942 1.00 64.06 85 ARG A CA 1
ATOM 679 C C . ARG A 1 85 ? 12.442 6.754 -21.722 1.00 64.06 85 ARG A C 1
ATOM 681 O O . ARG A 1 85 ? 12.407 7.228 -22.855 1.00 64.06 85 ARG A O 1
ATOM 688 N N . TYR A 1 86 ? 13.569 6.379 -21.124 1.00 57.25 86 TYR A N 1
ATOM 689 C CA . TYR A 1 86 ? 14.893 6.546 -21.735 1.00 57.25 86 TYR A CA 1
ATOM 690 C C . TYR A 1 86 ? 15.451 5.243 -22.315 1.00 57.25 86 TYR A C 1
ATOM 692 O O . TYR A 1 86 ? 16.225 5.268 -23.268 1.00 57.25 86 TYR A O 1
ATOM 700 N N . ILE A 1 87 ? 15.039 4.101 -21.766 1.00 58.47 87 ILE A N 1
ATOM 701 C CA . ILE A 1 87 ? 15.475 2.760 -22.147 1.00 58.47 87 ILE A CA 1
ATOM 702 C C . ILE A 1 87 ? 14.247 1.850 -22.116 1.00 58.47 87 ILE A C 1
ATOM 704 O O . ILE A 1 87 ? 13.978 1.156 -21.134 1.00 58.47 87 ILE A O 1
ATOM 708 N N . SER A 1 88 ? 13.479 1.845 -23.205 1.00 60.44 88 SER A N 1
ATOM 709 C CA . SER A 1 88 ? 12.369 0.901 -23.319 1.00 60.44 88 SER A CA 1
ATOM 710 C C . SER A 1 88 ? 12.906 -0.534 -23.290 1.00 60.44 88 SER A C 1
ATOM 712 O O . SER A 1 88 ? 13.760 -0.882 -24.114 1.00 60.44 88 SER A O 1
ATOM 714 N N . PRO A 1 89 ? 12.443 -1.378 -22.351 1.00 62.22 89 PRO A N 1
ATOM 715 C CA . PRO A 1 89 ? 12.882 -2.757 -22.300 1.00 62.22 89 PRO A CA 1
ATOM 716 C C . PRO A 1 89 ? 12.460 -3.488 -23.575 1.00 62.22 89 PRO A C 1
ATOM 718 O O . PRO A 1 89 ? 11.281 -3.514 -23.918 1.00 62.22 89 PRO A O 1
ATOM 721 N N . ILE A 1 90 ? 13.424 -4.115 -24.255 1.00 64.56 90 ILE A N 1
ATOM 722 C CA . ILE A 1 90 ? 13.171 -4.961 -25.432 1.00 64.56 90 ILE A CA 1
ATOM 723 C C . ILE A 1 90 ? 12.296 -6.162 -25.035 1.00 64.56 90 ILE A C 1
ATOM 725 O O . ILE A 1 90 ? 11.466 -6.621 -25.813 1.00 64.56 90 ILE A O 1
ATOM 729 N N . SER A 1 91 ? 12.453 -6.651 -23.802 1.00 70.19 91 SER A N 1
ATOM 730 C CA . SER A 1 91 ? 11.572 -7.643 -23.191 1.00 70.19 91 SER A CA 1
ATOM 731 C C . SER A 1 91 ? 11.531 -7.437 -21.679 1.00 70.19 91 SER A C 1
ATOM 733 O O . SER A 1 91 ? 12.566 -7.474 -21.011 1.00 70.19 91 SER A O 1
ATOM 735 N N . ARG A 1 92 ? 10.326 -7.213 -21.135 1.00 72.94 92 ARG A N 1
ATOM 736 C CA . ARG A 1 92 ? 10.126 -6.902 -19.710 1.00 72.94 92 ARG A CA 1
ATOM 737 C C . ARG A 1 92 ? 10.415 -8.091 -18.800 1.00 72.94 92 ARG A C 1
ATOM 739 O O . ARG A 1 92 ? 11.004 -7.894 -17.748 1.00 72.94 92 ARG A O 1
ATOM 746 N N . ASN A 1 93 ? 10.096 -9.309 -19.240 1.00 71.94 93 ASN A N 1
ATOM 747 C CA . ASN A 1 93 ? 10.166 -10.526 -18.417 1.00 71.94 93 ASN A CA 1
ATOM 748 C C . ASN A 1 93 ? 11.514 -11.257 -18.498 1.00 71.94 93 ASN A C 1
ATOM 750 O O . ASN A 1 93 ? 11.643 -12.394 -18.048 1.00 71.94 93 ASN A O 1
ATOM 754 N N . THR A 1 94 ? 12.530 -10.633 -19.090 1.00 63.94 94 THR A N 1
ATOM 755 C CA . THR A 1 94 ? 13.874 -11.204 -19.217 1.00 63.94 94 THR A CA 1
ATOM 756 C C . THR A 1 94 ? 14.905 -10.262 -18.632 1.00 63.94 94 THR A C 1
ATOM 758 O O . THR A 1 94 ? 14.794 -9.046 -18.748 1.00 63.94 94 THR A O 1
ATOM 761 N N . MET A 1 95 ? 15.947 -10.836 -18.040 1.00 59.69 95 MET A N 1
ATOM 762 C CA . MET A 1 95 ? 17.067 -10.086 -17.491 1.00 59.69 95 MET A CA 1
ATOM 763 C C . MET A 1 95 ? 17.794 -9.314 -18.602 1.00 59.69 95 MET A C 1
ATOM 765 O O . MET A 1 95 ? 18.439 -9.921 -19.459 1.00 59.69 95 MET A O 1
ATOM 769 N N . MET A 1 96 ? 17.708 -7.982 -18.583 1.00 61.69 96 MET A N 1
ATOM 770 C CA . MET A 1 96 ? 18.391 -7.132 -19.560 1.00 61.69 96 MET A CA 1
ATOM 771 C C . MET A 1 96 ? 19.639 -6.484 -18.960 1.00 61.69 96 MET A C 1
ATOM 773 O O . MET A 1 96 ? 19.621 -6.028 -17.819 1.00 61.69 96 MET A O 1
ATOM 777 N N . ARG A 1 97 ? 20.729 -6.441 -19.738 1.00 58.53 97 ARG A N 1
ATOM 778 C CA . ARG A 1 97 ? 21.960 -5.720 -19.377 1.00 58.53 97 ARG A CA 1
ATOM 779 C C . ARG A 1 97 ? 21.812 -4.257 -19.769 1.00 58.53 97 ARG A C 1
ATOM 781 O O . ARG A 1 97 ? 21.507 -3.978 -20.924 1.00 58.53 97 ARG A O 1
ATOM 788 N N . VAL A 1 98 ? 22.063 -3.357 -18.826 1.00 58.50 98 VAL A N 1
ATOM 789 C CA . VAL A 1 98 ? 22.097 -1.910 -19.069 1.00 58.50 98 VAL A CA 1
ATOM 790 C C . VAL A 1 98 ? 23.529 -1.407 -18.867 1.00 58.50 98 VAL A C 1
ATOM 792 O O . VAL A 1 98 ? 24.157 -1.749 -17.858 1.00 58.50 98 VAL A O 1
ATOM 795 N N . ASP A 1 99 ? 24.065 -0.636 -19.822 1.00 59.81 99 ASP A N 1
ATOM 796 C CA . ASP A 1 99 ? 25.418 -0.074 -19.725 1.00 59.81 99 ASP A CA 1
ATOM 797 C C . ASP A 1 99 ? 25.456 1.101 -18.728 1.00 59.81 99 ASP A C 1
ATOM 799 O O . ASP A 1 99 ? 24.499 1.861 -18.559 1.00 59.81 99 ASP A O 1
ATOM 803 N N . ARG A 1 100 ? 26.591 1.269 -18.041 1.00 55.84 100 ARG A N 1
ATOM 804 C CA . ARG A 1 100 ? 26.804 2.342 -17.059 1.00 55.84 100 ARG A CA 1
ATOM 805 C C . ARG A 1 100 ? 26.723 3.735 -17.687 1.00 55.84 100 ARG A C 1
ATOM 807 O O . ARG A 1 100 ? 26.324 4.676 -17.006 1.00 55.84 100 ARG A O 1
ATOM 814 N N . ASN A 1 101 ? 27.132 3.876 -18.944 1.00 57.78 101 ASN A N 1
ATOM 815 C CA . ASN A 1 101 ? 27.075 5.137 -19.673 1.00 57.78 101 ASN A CA 1
ATOM 816 C C . ASN A 1 101 ? 25.628 5.530 -19.976 1.00 57.78 101 ASN A C 1
ATOM 818 O O . ASN A 1 101 ? 25.298 6.707 -19.849 1.00 57.78 101 ASN A O 1
ATOM 822 N N . ASP A 1 102 ? 24.763 4.552 -20.260 1.00 60.38 102 ASP A N 1
ATOM 823 C CA . ASP A 1 102 ? 23.328 4.784 -20.435 1.00 60.38 102 ASP A CA 1
ATOM 824 C C . ASP A 1 102 ? 22.704 5.248 -19.110 1.00 60.38 102 ASP A C 1
ATOM 826 O O . ASP A 1 102 ? 22.004 6.256 -19.061 1.00 60.38 102 ASP A O 1
ATOM 830 N N . ILE A 1 103 ? 23.053 4.597 -17.992 1.00 62.34 103 ILE A N 1
ATOM 831 C CA . ILE A 1 103 ? 22.607 5.006 -16.646 1.00 62.34 103 ILE A CA 1
ATOM 832 C C . ILE A 1 103 ? 23.108 6.415 -16.288 1.00 62.34 103 ILE A C 1
ATOM 834 O O . ILE A 1 103 ? 22.356 7.220 -15.740 1.00 62.34 103 ILE A O 1
ATOM 838 N N . TRP A 1 104 ? 24.368 6.737 -16.586 1.00 63.44 104 TRP A N 1
ATOM 839 C CA . TRP A 1 104 ? 24.955 8.044 -16.279 1.00 63.44 104 TRP A CA 1
ATOM 840 C C . TRP A 1 104 ? 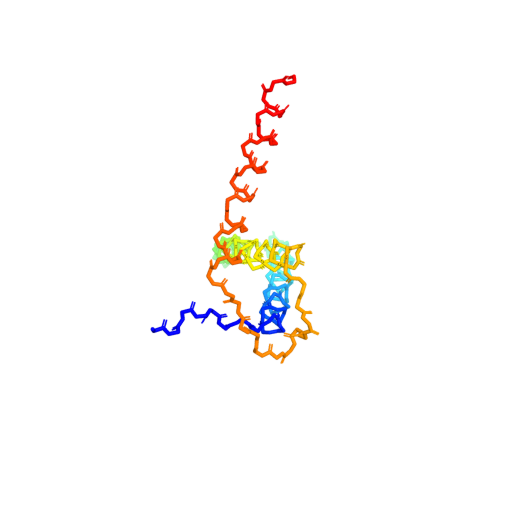24.349 9.173 -17.122 1.00 63.44 104 TRP A C 1
ATOM 842 O O . TRP A 1 104 ? 24.029 10.232 -16.577 1.00 63.44 104 TRP A O 1
ATOM 852 N N . ALA A 1 105 ? 24.148 8.944 -18.423 1.00 60.56 105 ALA A N 1
ATOM 853 C CA . ALA A 1 105 ? 23.467 9.891 -19.300 1.00 60.56 105 ALA A CA 1
ATOM 854 C C . ALA A 1 105 ? 22.035 10.161 -18.809 1.00 60.56 105 ALA A C 1
ATOM 856 O O . ALA A 1 105 ? 21.608 11.316 -18.766 1.00 60.56 105 ALA A O 1
ATOM 857 N N . ASN A 1 106 ? 21.340 9.121 -18.338 1.00 60.78 106 ASN A N 1
ATOM 858 C CA . ASN A 1 106 ? 19.995 9.238 -17.778 1.00 60.78 106 ASN A CA 1
ATOM 859 C C . ASN A 1 106 ? 19.974 10.036 -16.473 1.00 60.78 106 ASN A C 1
ATOM 861 O O . ASN A 1 106 ? 19.151 10.937 -16.323 1.00 60.78 106 ASN A O 1
ATOM 865 N N . LEU A 1 107 ? 20.909 9.770 -15.554 1.00 64.94 107 LEU A N 1
ATOM 866 C CA . LEU A 1 107 ? 21.006 10.518 -14.298 1.00 64.94 107 LEU A CA 1
ATOM 867 C C . LEU A 1 107 ? 21.203 12.019 -14.567 1.00 64.94 107 LEU A C 1
ATOM 869 O O . LEU A 1 107 ? 20.530 12.858 -13.972 1.00 64.94 107 LEU A O 1
ATOM 873 N N . LYS A 1 108 ? 22.073 12.360 -15.527 1.00 66.69 108 LYS A N 1
ATOM 874 C CA . LYS A 1 108 ? 22.351 13.751 -15.909 1.00 66.69 108 LYS A CA 1
ATOM 875 C C . LYS A 1 108 ? 21.165 14.441 -16.582 1.00 66.69 108 LYS A C 1
ATOM 877 O O . LYS A 1 108 ? 20.953 15.633 -16.361 1.00 66.69 108 LYS A O 1
ATOM 882 N N . GLN A 1 109 ? 20.380 13.716 -17.375 1.00 57.38 109 GLN A N 1
ATOM 883 C CA . GLN A 1 109 ? 19.170 14.262 -17.994 1.00 57.38 109 GLN A CA 1
ATOM 884 C C . GLN A 1 109 ? 18.032 14.467 -16.985 1.00 57.38 109 GLN A C 1
ATOM 886 O O . GLN A 1 109 ? 17.345 15.484 -17.066 1.00 57.38 109 GLN A O 1
ATOM 891 N N . ILE A 1 110 ? 17.862 13.567 -16.010 1.00 59.94 110 ILE A N 1
ATOM 892 C CA . ILE A 1 110 ? 16.884 13.724 -14.919 1.00 59.94 110 ILE A CA 1
ATOM 893 C C . ILE A 1 110 ? 17.256 14.918 -14.033 1.00 59.94 110 ILE A C 1
ATOM 895 O O . ILE A 1 110 ? 16.405 15.771 -13.784 1.00 59.94 110 ILE A O 1
ATOM 899 N N . GLU A 1 111 ? 18.527 15.041 -13.633 1.00 65.88 111 GLU A N 1
ATOM 900 C CA . GLU A 1 111 ? 19.028 16.212 -12.899 1.00 65.88 111 GLU A CA 1
ATOM 901 C C . GLU A 1 111 ? 18.726 17.512 -13.664 1.00 65.88 111 GLU A C 1
ATOM 903 O O . GLU A 1 111 ? 18.117 18.428 -13.113 1.00 65.88 111 GLU A O 1
ATOM 908 N N . GLY A 1 112 ? 19.055 17.570 -14.960 1.00 62.56 112 GLY A N 1
ATOM 909 C CA . GLY A 1 112 ? 18.771 18.740 -15.797 1.00 62.56 112 GLY A CA 1
ATOM 910 C C . GLY A 1 112 ? 17.274 19.027 -15.980 1.00 62.56 112 GLY A C 1
ATOM 911 O O . GLY A 1 112 ? 16.859 20.188 -16.007 1.00 62.56 112 GLY A O 1
ATOM 912 N N . GLY A 1 113 ? 16.442 17.988 -16.079 1.00 59.50 113 GLY A N 1
ATOM 913 C CA . GLY A 1 113 ? 14.987 18.103 -16.181 1.00 59.50 113 GLY A CA 1
ATOM 914 C C . GLY A 1 113 ? 14.348 18.655 -14.905 1.00 59.50 113 GLY A C 1
ATOM 915 O O . GLY A 1 113 ? 13.515 19.559 -14.982 1.00 59.50 113 GLY A O 1
ATOM 916 N N . ILE A 1 114 ? 14.777 18.173 -13.735 1.00 59.19 114 ILE A N 1
ATOM 917 C CA . ILE A 1 114 ? 14.329 18.670 -12.428 1.00 59.19 114 ILE A CA 1
ATOM 918 C C . ILE A 1 114 ? 14.735 20.136 -12.256 1.00 59.19 114 ILE A C 1
ATOM 920 O O . ILE A 1 114 ? 13.879 20.964 -11.946 1.00 59.19 114 ILE A O 1
ATOM 924 N N . THR A 1 115 ? 15.996 20.493 -12.529 1.00 60.69 115 THR A N 1
ATOM 925 C CA . THR A 1 115 ? 16.461 21.886 -12.419 1.0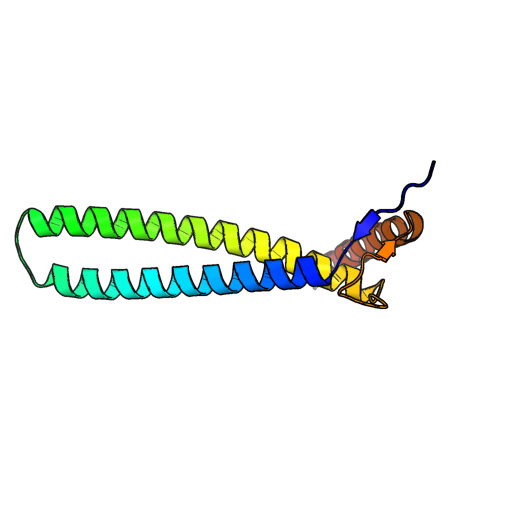0 60.69 115 THR A CA 1
ATOM 926 C C . THR A 1 115 ? 15.640 22.829 -13.301 1.00 60.69 115 THR A C 1
ATOM 928 O O . THR A 1 115 ? 15.181 23.868 -12.831 1.00 60.69 115 THR A O 1
ATOM 931 N N . ASN A 1 116 ? 15.381 22.453 -14.555 1.00 55.25 116 ASN A N 1
ATOM 932 C CA . ASN A 1 116 ? 14.638 23.297 -15.493 1.00 55.25 116 ASN A CA 1
ATOM 933 C C . ASN A 1 116 ? 13.148 23.430 -15.144 1.00 55.25 116 ASN A C 1
ATOM 935 O O . ASN A 1 116 ? 12.572 24.510 -15.296 1.00 55.25 116 ASN A O 1
ATOM 939 N N . ASN A 1 117 ? 12.512 22.351 -14.684 1.00 55.66 117 ASN A N 1
ATOM 940 C CA . ASN A 1 117 ? 11.085 22.356 -14.360 1.00 55.66 117 ASN A CA 1
ATOM 941 C C . ASN A 1 117 ? 10.799 23.057 -13.025 1.00 55.66 117 ASN A C 1
ATOM 943 O O . ASN A 1 117 ? 9.836 23.818 -12.942 1.00 55.66 117 ASN A O 1
ATOM 947 N N . VAL A 1 118 ? 11.664 22.888 -12.020 1.00 53.50 118 VAL A N 1
ATOM 948 C CA . VAL A 1 118 ? 11.577 23.615 -10.742 1.00 53.50 118 VAL A CA 1
ATOM 949 C C . VAL A 1 118 ? 11.850 25.109 -10.950 1.00 53.50 118 VAL A C 1
ATOM 951 O O . VAL A 1 118 ? 11.088 25.943 -10.468 1.00 53.50 118 VAL A O 1
ATOM 954 N N . PHE A 1 119 ? 12.859 25.474 -11.749 1.00 48.72 119 PHE A N 1
ATOM 955 C CA . PHE A 1 119 ? 13.155 26.878 -12.058 1.00 48.72 119 PHE A CA 1
ATOM 956 C C . PHE A 1 119 ? 12.006 27.585 -12.797 1.00 48.72 119 PHE A C 1
ATOM 958 O O . PHE A 1 119 ? 11.726 28.752 -12.534 1.00 48.72 119 PHE A O 1
ATOM 965 N N . LYS A 1 120 ? 11.302 26.888 -13.700 1.00 49.28 120 LYS A N 1
ATOM 966 C CA . LYS A 1 120 ? 10.106 27.424 -14.374 1.00 49.28 120 LYS A CA 1
ATOM 967 C C . LYS A 1 120 ? 8.890 27.545 -13.456 1.00 49.28 120 LYS A C 1
ATOM 969 O O . LYS A 1 120 ? 8.059 28.415 -13.694 1.00 49.28 120 LYS A O 1
ATOM 974 N N . ALA A 1 121 ? 8.760 26.673 -12.458 1.00 47.19 121 ALA A N 1
ATOM 975 C CA . ALA A 1 121 ? 7.657 26.712 -11.501 1.00 47.19 121 ALA A CA 1
ATOM 976 C C . ALA A 1 121 ? 7.814 27.838 -10.465 1.00 47.19 121 ALA A C 1
ATOM 978 O O . ALA A 1 121 ? 6.816 28.384 -10.015 1.00 47.19 121 ALA A O 1
ATOM 979 N N . LEU A 1 122 ? 9.055 28.199 -10.120 1.00 47.06 122 LEU A N 1
ATOM 980 C CA . LEU A 1 122 ? 9.372 29.235 -9.129 1.00 47.06 122 LEU A CA 1
ATOM 981 C C . LEU A 1 122 ? 9.477 30.657 -9.709 1.00 47.06 122 LEU A C 1
ATOM 983 O O . LEU A 1 122 ? 9.499 31.614 -8.946 1.00 47.06 122 LEU A O 1
ATOM 987 N N . ASN A 1 123 ? 9.555 30.798 -11.036 1.00 53.78 123 ASN A N 1
ATOM 988 C CA . ASN A 1 123 ? 9.662 32.088 -11.736 1.00 53.78 123 ASN A CA 1
ATOM 989 C C . ASN A 1 123 ? 8.413 32.414 -12.580 1.00 53.78 123 ASN A C 1
ATOM 991 O O . ASN A 1 123 ? 8.520 33.076 -13.615 1.00 53.78 123 ASN A O 1
ATOM 995 N N . LYS A 1 124 ? 7.246 31.909 -12.169 1.00 43.41 124 LYS A N 1
ATOM 996 C CA . LYS A 1 124 ? 5.934 32.271 -12.719 1.00 43.41 124 LYS A CA 1
ATOM 997 C C . LYS A 1 124 ? 5.171 33.161 -11.753 1.00 43.41 124 LYS A C 1
ATOM 999 O O . LYS A 1 124 ? 5.237 32.877 -10.540 1.00 43.41 124 LYS A O 1
#

Foldseek 3Di:
DDDWDWDQQVVLVVVLVVLVVVLVVLVVVLVVLVVVLVVLVVDDDPVSVVSVVVSVVSNVVSVVSNVVSVVSNCVSVVVSVLCCVQPNDPDNRDTDTDDPVSVVVSVVVVVVVCVVVVVVVVVD

Radius of gyration: 22.44 Å; chains: 1; bounding box: 60×44×56 Å

pLDDT: mean 75.72, std 16.06, range [38.44, 97.19]

Organism: NCBI:txid411959

Secondary structure (DSSP, 8-state):
----EEE-HHHHHHHHHHHHHHHHHHHHHHHHHHHHHHHHTTS-SHHHHHHHHHHHHHHHHHHHHHHHHHHHHHHHHHHHHHHHHHS--S-TTS-EEE-HHHHHHHHHHHHHHHHHHHHHHHT-